Protein AF-A0A2V8LQD2-F1 (afdb_monomer_lite)

pLDDT: mean 71.22, std 17.85, range [33.72, 98.69]

Radius of gyration: 44.94 Å; chains: 1; bounding box: 75×70×142 Å

Structure (mmCIF, N/CA/C/O backbone):
data_AF-A0A2V8LQD2-F1
#
_entry.id   AF-A0A2V8LQD2-F1
#
loop_
_atom_site.group_PDB
_atom_site.id
_atom_site.type_symbol
_atom_site.label_atom_id
_atom_site.label_alt_id
_atom_site.label_comp_id
_atom_site.label_asym_id
_atom_site.label_entity_id
_atom_site.label_seq_id
_atom_site.pdbx_PDB_ins_code
_atom_site.Cartn_x
_atom_site.Cartn_y
_atom_site.Cartn_z
_atom_site.occupancy
_atom_site.B_iso_or_equiv
_atom_site.auth_seq_id
_atom_site.auth_comp_id
_atom_site.auth_asym_id
_atom_site.auth_atom_id
_atom_site.pdbx_PDB_model_num
ATOM 1 N N . MET A 1 1 ? -36.474 -9.194 -85.997 1.00 47.16 1 MET A N 1
ATOM 2 C CA . MET A 1 1 ? -36.157 -9.966 -84.781 1.00 47.16 1 MET A CA 1
ATOM 3 C C . MET A 1 1 ? -34.831 -9.462 -84.247 1.00 47.16 1 MET A C 1
ATOM 5 O O . MET A 1 1 ? -33.817 -9.812 -84.813 1.00 47.16 1 MET A O 1
ATOM 9 N N . MET A 1 2 ? -34.866 -8.571 -83.259 1.00 43.06 2 MET A N 1
ATOM 10 C CA . MET A 1 2 ? -33.841 -8.352 -82.231 1.00 43.06 2 MET A CA 1
ATOM 11 C C . MET A 1 2 ? -34.434 -7.324 -81.268 1.00 43.06 2 MET A C 1
ATOM 13 O O . MET A 1 2 ? -34.990 -6.309 -81.681 1.00 43.06 2 MET A O 1
ATOM 17 N N . LYS A 1 3 ? -34.438 -7.693 -79.996 1.00 61.06 3 LYS A N 1
ATOM 18 C CA . LYS A 1 3 ? -35.095 -7.035 -78.875 1.00 61.06 3 LYS A CA 1
ATOM 19 C C . LYS A 1 3 ? -34.017 -6.996 -77.807 1.00 61.06 3 LYS A C 1
ATOM 21 O O . LYS A 1 3 ? -33.570 -8.073 -77.458 1.00 61.06 3 LYS A O 1
ATOM 26 N N . GLU A 1 4 ? -33.612 -5.824 -77.3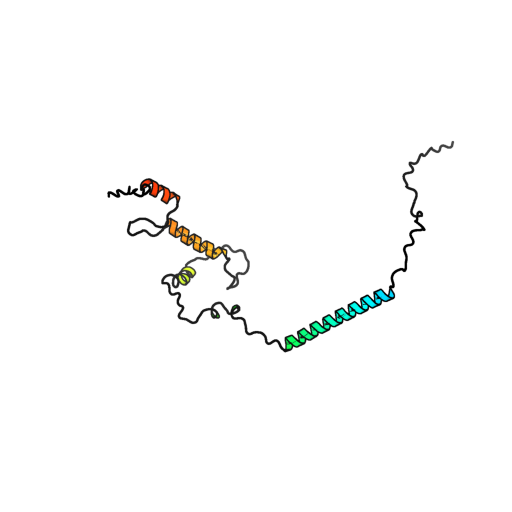36 1.00 55.56 4 GLU A N 1
ATOM 27 C CA . GLU A 1 4 ? -32.827 -5.653 -76.099 1.00 55.56 4 GLU A CA 1
ATOM 28 C C . GLU A 1 4 ? -32.821 -4.151 -75.777 1.00 55.56 4 GLU A C 1
ATOM 30 O O . GLU A 1 4 ? -32.314 -3.337 -76.537 1.00 55.56 4 GLU A O 1
ATOM 35 N N . SER A 1 5 ? -33.760 -3.693 -74.949 1.00 57.09 5 SER A N 1
ATOM 36 C CA . SER A 1 5 ? -33.751 -3.668 -73.476 1.00 57.09 5 SER A CA 1
ATOM 37 C C . SER A 1 5 ? -32.909 -2.522 -72.915 1.00 57.09 5 SER A C 1
ATOM 39 O O . SER A 1 5 ? -31.725 -2.650 -72.625 1.00 57.09 5 SER A O 1
ATOM 41 N N . ASN A 1 6 ? -33.614 -1.410 -72.728 1.00 64.38 6 ASN A N 1
ATOM 42 C CA . ASN A 1 6 ? -33.324 -0.348 -71.781 1.00 64.38 6 ASN A CA 1
ATOM 43 C C . ASN A 1 6 ? -32.966 -0.930 -70.397 1.00 64.38 6 ASN A C 1
ATOM 45 O O . ASN A 1 6 ? -33.794 -1.626 -69.807 1.00 64.38 6 ASN A O 1
ATOM 49 N N . GLN A 1 7 ? -31.775 -0.631 -69.877 1.00 58.59 7 GLN A N 1
ATOM 50 C CA . GLN A 1 7 ? -31.438 -0.839 -68.468 1.00 58.59 7 GLN A CA 1
ATOM 51 C C . GLN A 1 7 ? -30.840 0.443 -67.887 1.00 58.59 7 GLN A C 1
ATOM 53 O O . GLN A 1 7 ? -29.636 0.679 -67.909 1.00 58.59 7 GLN A O 1
ATOM 58 N N . ASN A 1 8 ? -31.739 1.267 -67.353 1.00 58.91 8 ASN A N 1
ATOM 59 C CA . ASN A 1 8 ? -31.439 2.319 -66.395 1.00 58.91 8 ASN A CA 1
ATOM 60 C C . ASN A 1 8 ? -30.980 1.66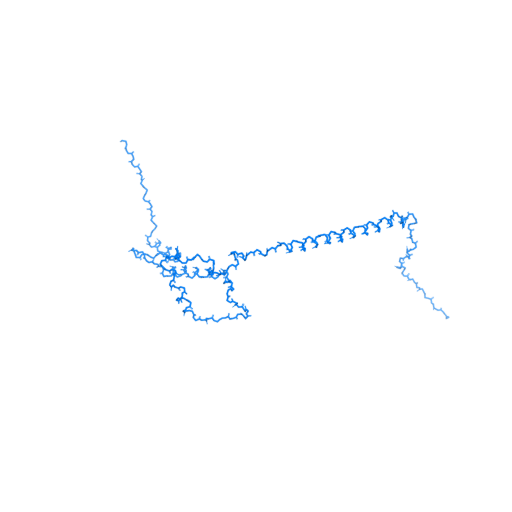5 -65.079 1.00 58.91 8 ASN A C 1
ATOM 62 O O . ASN A 1 8 ? -31.808 1.302 -64.243 1.00 58.91 8 ASN A O 1
ATOM 66 N N . GLY A 1 9 ? -29.672 1.472 -64.915 1.00 58.03 9 GLY A N 1
ATOM 67 C CA . GLY A 1 9 ? -29.068 1.043 -63.656 1.00 58.03 9 GLY A CA 1
ATOM 68 C C . GLY A 1 9 ? -28.833 2.239 -62.735 1.00 58.03 9 GLY A C 1
ATOM 69 O O . GLY A 1 9 ? -28.159 3.195 -63.111 1.00 58.03 9 GLY A O 1
ATOM 70 N N . HIS A 1 10 ? -29.400 2.196 -61.534 1.00 57.50 10 HIS A N 1
ATOM 71 C CA . HIS A 1 10 ? -29.144 3.156 -60.464 1.00 57.50 10 HIS A CA 1
ATOM 72 C C . HIS A 1 10 ? -27.658 3.107 -60.063 1.00 57.50 10 HIS A C 1
ATOM 74 O O . HIS A 1 10 ? -27.196 2.117 -59.497 1.00 57.50 10 HIS A O 1
ATOM 80 N N . VAL A 1 11 ? -26.905 4.163 -60.386 1.00 63.31 11 VAL A N 1
ATOM 81 C CA . VAL A 1 11 ? -25.477 4.310 -60.058 1.00 63.31 11 VAL A CA 1
ATOM 82 C C . VAL A 1 11 ? -25.350 4.642 -58.568 1.00 63.31 11 VAL A C 1
ATOM 84 O O . VAL A 1 11 ? -25.337 5.805 -58.177 1.00 63.31 11 VAL A O 1
ATOM 87 N N . THR A 1 12 ? -25.329 3.609 -57.723 1.00 61.81 12 THR A N 1
ATOM 88 C CA . THR A 1 12 ? -25.123 3.726 -56.262 1.00 61.81 12 THR A CA 1
ATOM 89 C C . THR A 1 12 ? -23.716 3.406 -55.797 1.00 61.81 12 THR A C 1
ATOM 91 O O . THR A 1 12 ? -23.441 3.466 -54.601 1.00 61.81 12 THR A O 1
ATOM 94 N N . GLU A 1 13 ? -22.818 3.063 -56.708 1.00 66.38 13 GLU A N 1
ATOM 95 C CA . GLU A 1 13 ? -21.421 2.898 -56.348 1.00 66.38 13 GLU A CA 1
ATOM 96 C C . GLU A 1 13 ? -20.788 4.283 -56.336 1.00 66.38 13 GLU A C 1
ATOM 98 O O . GLU A 1 13 ? -20.612 4.925 -57.373 1.00 66.38 13 GLU A O 1
ATOM 103 N N . THR A 1 14 ? -20.505 4.783 -55.131 1.00 69.12 14 THR A N 1
ATOM 104 C CA . THR A 1 14 ? -19.581 5.902 -54.972 1.00 69.12 14 THR A CA 1
ATOM 105 C C . THR A 1 14 ? -18.311 5.542 -55.740 1.00 69.12 14 THR A C 1
ATOM 107 O O . THR A 1 14 ? -17.772 4.461 -55.480 1.00 69.12 14 THR A O 1
ATOM 110 N N . PRO A 1 15 ? -17.848 6.391 -56.676 1.00 73.56 15 PRO A N 1
ATOM 111 C CA . PRO A 1 15 ? -16.621 6.142 -57.420 1.00 73.56 15 PRO A CA 1
ATOM 112 C C . PRO A 1 15 ? -15.507 5.760 -56.449 1.00 73.56 15 PRO A C 1
ATOM 114 O O . PRO A 1 15 ? -15.420 6.355 -55.375 1.00 73.56 15 PRO A O 1
ATOM 117 N N . ASP A 1 16 ? -14.697 4.760 -56.791 1.00 73.25 16 ASP A N 1
ATOM 118 C CA . ASP A 1 16 ? -13.597 4.299 -55.944 1.00 73.25 16 ASP A CA 1
ATOM 119 C C . ASP A 1 16 ? -12.600 5.439 -55.717 1.00 73.25 16 ASP A C 1
ATOM 121 O O . ASP A 1 16 ? -11.694 5.653 -56.506 1.00 73.25 16 ASP A O 1
ATOM 125 N N . ILE A 1 17 ? -12.776 6.191 -54.635 1.00 76.00 17 ILE 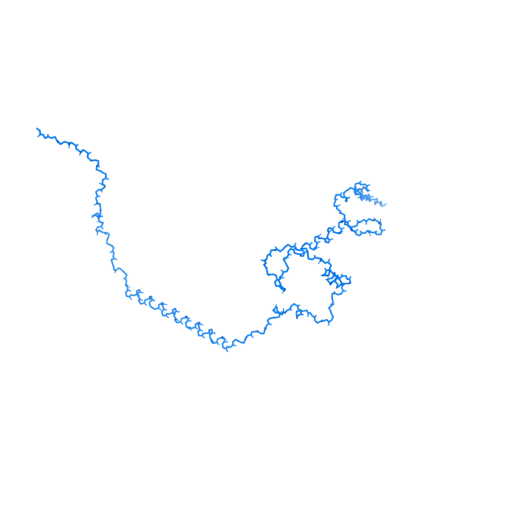A N 1
ATOM 126 C CA . ILE A 1 17 ? -11.951 7.346 -54.274 1.00 76.00 17 ILE A CA 1
ATOM 127 C C . ILE A 1 17 ? -10.635 6.944 -53.593 1.00 76.00 17 ILE A C 1
ATOM 129 O O . ILE A 1 17 ? -9.941 7.809 -53.059 1.00 76.00 17 ILE A O 1
ATOM 133 N N . SER A 1 18 ? -10.240 5.664 -53.623 1.00 72.88 18 SER A N 1
ATOM 134 C CA . SER A 1 18 ? -8.955 5.208 -53.069 1.00 72.88 18 SER A CA 1
ATOM 135 C C . SER A 1 18 ? -7.730 5.865 -53.727 1.00 72.88 18 SER A C 1
ATOM 137 O O . SER A 1 18 ? -6.649 5.905 -53.127 1.00 72.88 18 SER A O 1
ATOM 139 N N . TYR A 1 19 ? -7.901 6.425 -54.930 1.00 77.31 19 TYR A N 1
ATOM 140 C CA . TYR A 1 19 ? -6.883 7.196 -55.647 1.00 77.31 19 TYR A CA 1
ATOM 141 C C . TYR A 1 19 ? -6.752 8.653 -55.175 1.00 77.31 19 TYR A C 1
ATOM 143 O O . TYR A 1 19 ? -5.749 9.299 -55.480 1.00 77.31 19 TYR A O 1
ATOM 151 N N . ILE A 1 20 ? -7.730 9.195 -54.439 1.00 77.25 20 ILE A N 1
ATOM 152 C CA . ILE A 1 20 ? -7.666 10.561 -53.908 1.00 77.25 20 ILE A CA 1
ATOM 153 C C . ILE A 1 20 ? -6.775 10.537 -52.666 1.00 77.25 20 ILE A C 1
ATOM 155 O O . ILE A 1 20 ? -7.221 10.267 -51.553 1.00 77.25 20 ILE A O 1
ATOM 159 N N . ARG A 1 21 ? -5.483 10.808 -52.858 1.00 73.00 21 ARG A N 1
ATOM 160 C CA . ARG A 1 21 ? -4.532 11.022 -51.764 1.00 73.00 21 ARG A CA 1
ATOM 161 C C . ARG A 1 21 ? -4.083 12.470 -51.760 1.00 73.00 21 ARG A C 1
ATOM 163 O O . ARG A 1 21 ? -3.746 13.018 -52.805 1.00 73.00 21 ARG A O 1
ATOM 170 N N . ASN A 1 22 ? -4.082 13.082 -50.580 1.00 74.56 22 ASN A N 1
ATOM 171 C CA . ASN A 1 22 ? -3.515 14.410 -50.415 1.00 74.56 22 ASN A CA 1
ATOM 172 C C . ASN A 1 22 ? -1.992 14.303 -50.544 1.00 74.56 22 ASN A C 1
ATOM 174 O O . ASN A 1 22 ? -1.317 13.904 -49.598 1.00 74.56 22 ASN A O 1
ATOM 178 N N . VAL A 1 23 ? -1.472 14.601 -51.734 1.00 68.75 23 VAL A N 1
ATOM 179 C CA . VAL A 1 23 ? -0.037 14.535 -52.058 1.00 68.75 23 VAL A CA 1
ATOM 180 C C . VAL A 1 23 ? 0.810 15.459 -51.176 1.00 68.75 23 VAL A C 1
ATOM 182 O O . VAL A 1 23 ? 1.973 15.151 -50.940 1.00 68.75 23 VAL A O 1
ATOM 185 N N . ASP A 1 24 ? 0.202 16.515 -50.622 1.00 62.91 24 ASP A N 1
ATOM 186 C CA . ASP A 1 24 ? 0.828 17.444 -49.673 1.00 62.91 24 ASP A CA 1
ATOM 187 C C . ASP A 1 24 ? 0.784 16.957 -48.211 1.00 62.91 24 ASP A C 1
ATOM 189 O O . ASP A 1 24 ? 1.441 17.532 -47.345 1.00 62.91 24 ASP A O 1
ATOM 193 N N . THR A 1 25 ? 0.050 15.878 -47.894 1.00 67.94 25 THR A N 1
ATOM 194 C CA . THR A 1 25 ? 0.190 15.180 -46.603 1.00 67.94 25 THR A CA 1
ATOM 195 C C . THR A 1 25 ? 1.365 14.213 -46.693 1.00 67.94 25 THR A C 1
ATOM 197 O O . THR A 1 25 ? 1.203 12.990 -46.767 1.00 67.94 25 THR A O 1
ATOM 200 N N . ALA A 1 26 ? 2.572 14.773 -46.679 1.00 59.28 26 ALA A N 1
ATOM 201 C CA . ALA A 1 26 ? 3.777 14.011 -46.410 1.00 59.28 26 ALA A CA 1
ATOM 202 C C . ALA A 1 26 ? 3.674 13.452 -44.982 1.00 59.28 26 ALA A C 1
ATOM 204 O O . ALA A 1 26 ? 3.794 14.177 -43.998 1.00 59.28 26 ALA A O 1
ATOM 205 N N . HIS A 1 27 ? 3.405 12.153 -44.855 1.00 62.75 27 HIS A N 1
ATOM 206 C CA . HIS A 1 27 ? 3.736 11.461 -43.618 1.00 62.75 27 HIS A CA 1
ATOM 207 C C . HIS A 1 27 ? 5.259 11.349 -43.633 1.00 62.75 27 HIS A C 1
ATOM 209 O O . HIS A 1 27 ? 5.804 10.587 -44.431 1.00 62.75 27 HIS A O 1
ATOM 215 N N . GLU A 1 28 ? 5.936 12.163 -42.827 1.00 66.31 28 GLU A N 1
ATOM 216 C CA . GLU A 1 28 ? 7.383 12.102 -42.620 1.00 66.31 28 GLU A CA 1
ATOM 217 C C . GLU A 1 28 ? 7.734 10.675 -42.160 1.00 66.31 28 GLU A C 1
ATOM 219 O O . GLU A 1 28 ? 7.623 10.333 -40.984 1.00 66.31 28 GLU A O 1
ATOM 224 N N . LEU A 1 29 ? 8.126 9.796 -43.089 1.00 62.00 29 LEU A N 1
ATOM 225 C CA . LEU A 1 29 ? 8.460 8.394 -42.799 1.00 62.00 29 LEU A CA 1
ATOM 226 C C . LEU A 1 29 ? 9.720 8.257 -41.918 1.00 62.00 29 LEU A C 1
ATOM 228 O O . LEU A 1 29 ? 10.149 7.138 -41.639 1.00 62.00 29 LEU A O 1
ATOM 232 N N . SER A 1 30 ? 10.340 9.368 -41.498 1.00 64.44 30 SER A N 1
ATOM 233 C CA . SER A 1 30 ? 11.650 9.364 -40.852 1.00 64.44 30 SER A CA 1
ATOM 234 C C . SER A 1 30 ? 11.982 10.620 -40.020 1.00 64.44 30 SER A C 1
ATOM 236 O O . SER A 1 30 ? 13.147 11.007 -39.981 1.00 64.44 30 SER A O 1
ATOM 238 N N . ASP A 1 31 ? 11.034 11.250 -39.317 1.00 69.50 31 ASP A N 1
ATOM 239 C CA . ASP A 1 31 ? 11.390 12.350 -38.384 1.00 69.50 31 ASP A CA 1
ATOM 240 C C . ASP A 1 31 ? 11.863 11.845 -36.997 1.00 69.50 31 ASP A C 1
ATOM 242 O O . ASP A 1 31 ? 12.311 12.595 -36.134 1.00 69.50 31 ASP A O 1
ATOM 246 N N . VAL A 1 32 ? 11.812 10.529 -36.753 1.00 77.44 32 VAL A N 1
ATOM 247 C CA . VAL A 1 32 ? 12.230 9.939 -35.472 1.00 77.44 32 VAL A CA 1
ATOM 248 C C . VAL A 1 32 ? 13.542 9.182 -35.624 1.00 77.44 32 VAL A C 1
ATOM 250 O O . VAL A 1 32 ? 13.668 8.251 -36.420 1.00 77.44 32 VAL A O 1
ATOM 253 N N . GLN A 1 33 ? 14.524 9.526 -34.789 1.00 85.38 33 GLN A N 1
ATOM 254 C CA . GLN A 1 33 ? 15.804 8.826 -34.719 1.00 85.38 33 GLN A CA 1
ATOM 255 C C . GLN A 1 33 ? 15.635 7.428 -34.094 1.00 85.38 33 GLN A C 1
ATOM 257 O O . GLN A 1 33 ? 15.868 7.223 -32.900 1.00 85.38 33 GLN A O 1
ATOM 262 N N . VAL A 1 34 ? 15.281 6.435 -34.916 1.00 89.00 34 VAL A N 1
ATOM 263 C CA . VAL A 1 34 ? 15.054 5.041 -34.484 1.00 89.00 34 VAL A CA 1
ATOM 264 C C . VAL A 1 34 ? 16.263 4.478 -33.733 1.00 89.00 34 VAL A C 1
ATOM 266 O O . VAL A 1 34 ? 16.113 3.836 -32.697 1.00 89.00 34 VAL A O 1
ATOM 269 N N . GLY A 1 35 ? 17.482 4.781 -34.190 1.00 88.81 35 GLY A N 1
ATOM 270 C CA . GLY A 1 35 ? 18.707 4.337 -33.519 1.00 88.81 35 GLY A CA 1
ATOM 271 C C . GLY A 1 35 ? 18.881 4.908 -32.106 1.00 88.81 35 GLY A C 1
ATOM 272 O O . GLY A 1 35 ? 19.420 4.226 -31.237 1.00 88.81 35 GLY A O 1
ATOM 273 N N . GLY A 1 36 ? 18.414 6.136 -31.861 1.00 93.25 36 GLY A N 1
ATOM 274 C CA . GLY A 1 36 ? 18.409 6.752 -30.532 1.00 93.25 36 GLY A CA 1
ATOM 275 C C . GLY A 1 36 ? 17.357 6.112 -29.631 1.00 93.25 36 GLY A C 1
ATOM 276 O O . GLY A 1 36 ? 17.659 5.728 -28.502 1.00 93.25 36 GLY A O 1
ATOM 277 N N . LEU A 1 37 ? 16.157 5.895 -30.174 1.00 94.69 37 LEU A N 1
ATOM 278 C CA . LEU A 1 37 ? 15.058 5.241 -29.468 1.00 94.69 37 LEU A CA 1
ATOM 279 C C . LEU A 1 37 ? 15.412 3.809 -29.042 1.00 94.69 37 LEU A C 1
ATOM 281 O O . LEU A 1 37 ? 15.210 3.443 -27.888 1.00 94.69 37 LEU A O 1
ATOM 285 N N . VAL A 1 38 ? 16.003 3.009 -29.934 1.00 96.56 38 VAL A N 1
ATOM 286 C CA . VAL A 1 38 ? 16.411 1.629 -29.619 1.00 96.56 38 VAL A CA 1
ATOM 287 C C . VAL A 1 38 ? 17.474 1.608 -28.519 1.00 96.56 38 VAL A C 1
ATOM 289 O O . VAL A 1 38 ? 17.350 0.841 -27.566 1.00 96.56 38 VAL A O 1
ATOM 292 N N . LYS A 1 39 ? 18.490 2.479 -28.590 1.00 96.62 39 LYS A N 1
ATOM 293 C CA . LYS A 1 39 ? 19.513 2.595 -27.534 1.00 96.62 39 LYS A CA 1
ATOM 294 C C . LYS A 1 39 ? 18.909 3.011 -26.195 1.00 96.62 39 LYS A C 1
ATOM 296 O O . LYS A 1 39 ? 19.316 2.481 -25.165 1.00 96.62 39 LYS A O 1
ATOM 301 N N . PHE A 1 40 ? 17.933 3.918 -26.208 1.00 97.19 40 PHE A N 1
ATOM 302 C CA . PHE A 1 40 ? 17.218 4.340 -25.008 1.00 97.19 40 PHE A CA 1
ATOM 303 C C . PHE A 1 40 ? 16.434 3.182 -24.378 1.00 97.19 40 PHE A C 1
ATOM 305 O O . PHE A 1 40 ? 16.579 2.932 -23.184 1.00 97.19 40 PHE A O 1
ATOM 312 N N . VAL A 1 41 ? 15.677 2.423 -25.177 1.00 98.00 41 VAL A N 1
ATOM 313 C CA . VAL A 1 41 ? 14.919 1.253 -24.700 1.00 98.00 41 VAL A CA 1
ATOM 314 C C . VAL A 1 41 ? 15.853 0.183 -24.133 1.00 98.00 41 VAL A C 1
ATOM 316 O O . VAL A 1 41 ? 15.604 -0.333 -23.045 1.00 98.00 41 VAL A O 1
ATOM 319 N N . VAL A 1 42 ? 16.957 -0.116 -24.822 1.00 98.38 42 VAL A N 1
ATOM 320 C CA . VAL A 1 42 ? 17.966 -1.067 -24.331 1.00 98.38 42 VAL A CA 1
ATOM 321 C C . VAL A 1 42 ? 18.591 -0.572 -23.026 1.00 98.38 42 VAL A C 1
ATOM 323 O O . VAL A 1 42 ? 18.699 -1.342 -22.075 1.00 98.38 42 VAL A O 1
ATOM 326 N N . GLY A 1 43 ? 18.948 0.712 -22.938 1.00 98.25 43 GLY A N 1
ATOM 327 C CA . GLY A 1 43 ? 19.477 1.312 -21.712 1.00 98.25 43 GLY A CA 1
ATOM 328 C C . GLY A 1 43 ? 18.498 1.213 -20.541 1.00 98.25 43 GLY A C 1
ATOM 329 O O . GLY A 1 43 ? 18.883 0.800 -19.447 1.00 98.25 43 GLY A O 1
ATOM 330 N N . LEU A 1 44 ? 17.221 1.519 -20.780 1.00 98.31 44 LEU A N 1
ATOM 331 C CA . LEU A 1 44 ? 16.170 1.435 -19.767 1.00 98.31 44 LEU A CA 1
ATOM 332 C C . LEU A 1 44 ? 15.946 -0.011 -19.300 1.00 98.31 44 LEU A C 1
ATOM 334 O O . LEU A 1 44 ? 15.775 -0.264 -18.106 1.00 98.31 44 LEU A O 1
ATOM 338 N N . PHE A 1 45 ? 16.002 -0.968 -20.227 1.00 98.50 45 PHE A N 1
ATOM 339 C CA . PHE A 1 45 ? 15.892 -2.390 -19.919 1.00 98.50 45 PHE A CA 1
ATOM 340 C C . PHE A 1 45 ? 17.062 -2.870 -19.053 1.00 98.50 45 PHE A C 1
ATOM 342 O O . PHE A 1 45 ? 16.843 -3.484 -18.010 1.00 98.50 45 PHE A O 1
ATOM 349 N N . VAL A 1 46 ? 18.299 -2.529 -19.425 1.00 98.62 46 VAL A N 1
ATOM 350 C CA . VAL A 1 46 ? 19.501 -2.877 -18.649 1.00 98.62 46 VAL A CA 1
ATOM 351 C C . VAL A 1 46 ? 19.447 -2.272 -17.246 1.00 98.62 46 VAL A C 1
ATOM 353 O O . VAL A 1 46 ? 19.730 -2.972 -16.276 1.00 98.62 46 VAL A O 1
ATOM 356 N N . LEU A 1 47 ? 19.032 -1.008 -17.114 1.00 98.44 47 LEU A N 1
ATOM 357 C CA . LEU A 1 47 ? 18.858 -0.363 -15.810 1.00 98.44 47 LEU A CA 1
ATOM 358 C C . LEU A 1 47 ? 17.818 -1.097 -14.951 1.00 98.44 47 LEU A C 1
ATOM 360 O O . LEU A 1 47 ? 18.057 -1.346 -13.772 1.00 98.44 47 LEU A O 1
ATOM 364 N N . THR A 1 48 ? 16.686 -1.479 -15.545 1.00 98.44 48 THR A N 1
ATOM 365 C CA . THR A 1 48 ? 15.623 -2.225 -14.853 1.00 98.44 48 THR A CA 1
ATOM 366 C C . THR A 1 48 ? 16.138 -3.569 -14.339 1.00 98.44 48 THR A C 1
ATOM 368 O O . THR A 1 48 ? 15.950 -3.904 -13.170 1.00 98.44 48 THR A O 1
ATOM 371 N N . VAL A 1 49 ? 16.849 -4.316 -15.189 1.00 98.69 49 VAL A N 1
ATOM 372 C CA . VAL A 1 49 ? 17.479 -5.593 -14.825 1.00 98.69 49 VAL A CA 1
ATOM 373 C C . VAL A 1 49 ? 18.524 -5.398 -13.718 1.00 98.69 49 VAL A C 1
ATOM 375 O O . VAL A 1 49 ? 18.571 -6.182 -12.772 1.00 98.69 49 VAL A O 1
ATOM 378 N N . ALA A 1 50 ? 19.322 -4.330 -13.776 1.00 98.56 50 ALA A N 1
ATOM 379 C CA . ALA A 1 50 ? 20.301 -4.011 -12.740 1.00 98.56 50 ALA A CA 1
ATOM 380 C C . ALA A 1 50 ? 19.640 -3.733 -11.378 1.00 98.56 50 ALA A C 1
ATOM 382 O O . ALA A 1 50 ? 20.070 -4.286 -10.366 1.00 98.56 50 ALA A O 1
ATOM 383 N N . VAL A 1 51 ? 18.567 -2.932 -11.342 1.00 98.50 51 VAL A N 1
ATOM 384 C CA . VAL A 1 51 ? 17.803 -2.660 -10.109 1.00 98.50 51 VAL A CA 1
ATOM 385 C C . VAL A 1 51 ? 17.148 -3.935 -9.570 1.00 98.50 51 VAL A C 1
ATOM 387 O O . VAL A 1 51 ? 17.162 -4.172 -8.360 1.00 98.50 51 VAL A O 1
ATOM 390 N N . PHE A 1 52 ? 16.628 -4.795 -10.450 1.00 98.12 52 PHE A N 1
ATOM 391 C CA . PHE A 1 52 ? 16.095 -6.100 -10.062 1.00 98.12 52 PHE A CA 1
ATOM 392 C C . PHE A 1 52 ? 17.159 -6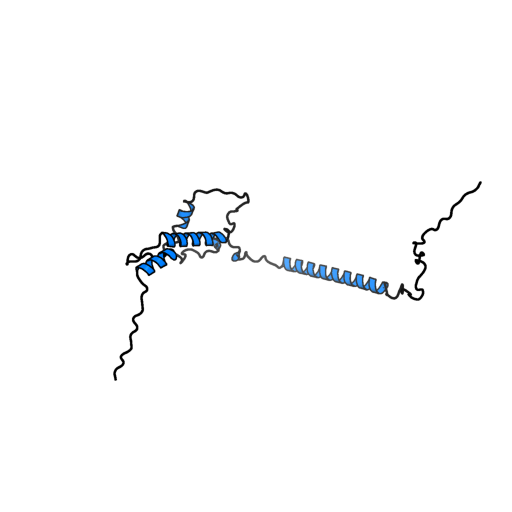.962 -9.366 1.00 98.12 52 PHE A C 1
ATOM 394 O O . PHE A 1 52 ? 16.930 -7.445 -8.259 1.00 98.12 52 PHE A O 1
ATOM 401 N N . PHE A 1 53 ? 18.352 -7.101 -9.948 1.00 98.31 53 PHE A N 1
ATOM 402 C CA . PHE A 1 53 ? 19.427 -7.873 -9.318 1.00 98.31 53 PHE A CA 1
ATOM 403 C C . PHE A 1 53 ? 19.950 -7.232 -8.029 1.00 98.31 53 PHE A C 1
ATOM 405 O O . PHE A 1 53 ? 20.279 -7.954 -7.088 1.00 98.31 53 PHE A O 1
ATOM 412 N N . LEU A 1 54 ? 19.992 -5.899 -7.950 1.00 98.06 54 LEU A N 1
ATOM 413 C CA . LEU A 1 54 ? 20.392 -5.182 -6.738 1.00 98.06 54 LEU A CA 1
ATOM 414 C C . LEU A 1 54 ? 19.408 -5.441 -5.592 1.00 98.06 54 LEU A C 1
ATOM 416 O O . LEU A 1 54 ? 19.828 -5.787 -4.489 1.00 98.06 54 LEU A O 1
ATOM 420 N N . THR A 1 55 ? 18.105 -5.323 -5.850 1.00 97.19 55 THR A N 1
ATOM 421 C CA . THR A 1 55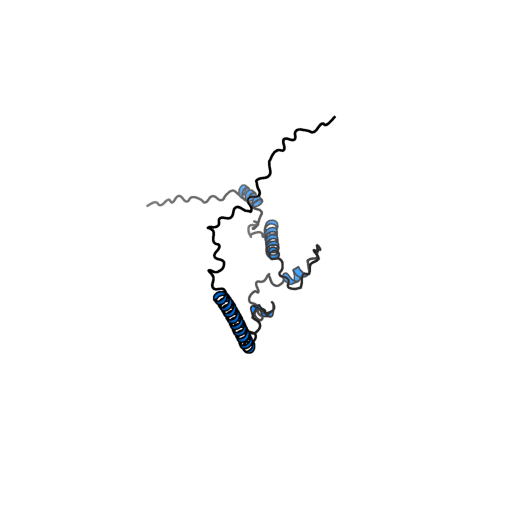 ? 17.066 -5.595 -4.843 1.00 97.19 55 THR A CA 1
ATOM 422 C C . THR A 1 55 ? 17.033 -7.071 -4.452 1.00 97.19 55 THR A C 1
ATOM 424 O O . THR A 1 55 ? 17.023 -7.374 -3.261 1.00 97.19 55 THR A O 1
ATOM 427 N N . TRP A 1 56 ? 17.119 -7.993 -5.417 1.00 97.00 56 TRP A N 1
ATOM 428 C CA . TRP A 1 56 ? 17.226 -9.432 -5.158 1.00 97.00 56 TRP A CA 1
ATOM 429 C C . TRP A 1 56 ? 18.450 -9.782 -4.298 1.00 97.00 56 TRP A C 1
ATOM 431 O O . TRP A 1 56 ? 18.335 -10.506 -3.308 1.00 97.00 56 TRP A O 1
ATOM 441 N N . GLY A 1 57 ? 19.618 -9.219 -4.625 1.00 96.56 57 GLY A N 1
ATOM 442 C CA . GLY A 1 57 ? 20.846 -9.406 -3.855 1.00 96.56 57 GLY A CA 1
ATOM 443 C C . GLY A 1 57 ? 20.746 -8.837 -2.439 1.00 96.56 57 GLY A C 1
ATOM 444 O O . GLY A 1 57 ? 21.162 -9.489 -1.481 1.00 96.56 57 GLY A O 1
ATOM 445 N N . MET A 1 58 ? 20.140 -7.657 -2.286 1.00 95.69 58 MET A N 1
ATOM 446 C CA . MET A 1 58 ? 19.898 -7.047 -0.979 1.00 95.69 58 MET A CA 1
ATOM 447 C C . MET A 1 58 ? 18.967 -7.910 -0.117 1.00 95.69 58 MET A C 1
ATOM 449 O O . MET A 1 58 ? 19.280 -8.146 1.048 1.00 95.69 58 MET A O 1
ATOM 453 N N . PHE A 1 59 ? 17.879 -8.444 -0.685 1.00 94.69 59 PHE A N 1
ATOM 454 C CA . PHE A 1 59 ? 16.991 -9.368 0.026 1.00 94.69 59 PHE A CA 1
ATOM 455 C C . PHE A 1 59 ? 17.720 -10.629 0.476 1.00 94.69 59 PHE A C 1
ATOM 457 O O . PHE A 1 59 ? 17.632 -10.979 1.648 1.00 94.69 59 PHE A O 1
ATOM 464 N N . ARG A 1 60 ? 18.510 -11.258 -0.401 1.00 93.44 60 ARG A N 1
ATOM 465 C CA . ARG A 1 60 ? 19.310 -12.440 -0.045 1.00 93.44 60 ARG A CA 1
ATOM 466 C C . ARG A 1 60 ? 20.305 -12.148 1.083 1.00 93.44 60 ARG A C 1
ATOM 468 O O . ARG A 1 60 ? 20.527 -12.991 1.949 1.00 93.44 60 ARG A O 1
ATOM 475 N N . MET A 1 61 ? 20.900 -10.954 1.085 1.00 92.25 61 MET A N 1
ATOM 476 C CA . MET A 1 61 ? 21.812 -10.523 2.145 1.00 92.25 61 MET A CA 1
ATOM 477 C C . MET A 1 61 ? 21.089 -10.279 3.475 1.00 92.25 61 MET A C 1
ATOM 479 O O . MET A 1 61 ? 21.629 -10.598 4.534 1.00 92.25 61 MET A O 1
ATOM 483 N N . PHE A 1 62 ? 19.892 -9.692 3.434 1.00 91.75 62 PHE A N 1
ATOM 484 C CA . PHE A 1 62 ? 19.079 -9.453 4.624 1.00 91.75 62 PHE A CA 1
ATOM 485 C C . PHE A 1 62 ? 18.486 -10.738 5.180 1.00 91.75 62 PHE A C 1
ATOM 487 O O . PHE A 1 62 ? 18.577 -10.933 6.379 1.00 91.75 62 PHE A O 1
ATOM 494 N N . GLU A 1 63 ? 17.998 -11.651 4.347 1.00 87.75 63 GLU A N 1
ATOM 495 C CA . GLU A 1 63 ? 17.515 -12.969 4.772 1.00 87.75 63 GLU A CA 1
ATOM 496 C C . GLU A 1 63 ? 18.604 -13.755 5.514 1.00 87.75 63 GLU A C 1
ATOM 498 O O . GLU A 1 63 ? 18.352 -14.307 6.578 1.00 87.75 63 GLU A O 1
ATOM 503 N N . ALA A 1 64 ? 19.854 -13.695 5.039 1.00 82.62 64 ALA A N 1
ATOM 504 C CA . ALA A 1 64 ? 20.994 -14.297 5.733 1.00 82.62 64 ALA A CA 1
ATOM 505 C C . ALA A 1 64 ? 21.304 -13.665 7.110 1.00 82.62 64 ALA A C 1
ATOM 507 O O . ALA A 1 64 ? 22.058 -14.238 7.894 1.00 82.62 64 ALA A O 1
ATOM 508 N N . ARG A 1 65 ? 20.774 -12.471 7.399 1.00 82.75 65 ARG A N 1
ATOM 509 C CA . ARG A 1 65 ? 20.968 -11.735 8.662 1.00 82.75 65 ARG A CA 1
ATOM 510 C C . ARG A 1 65 ? 19.701 -11.671 9.521 1.00 82.75 65 ARG A C 1
ATOM 512 O O . ARG A 1 65 ? 19.799 -11.400 10.716 1.00 82.75 65 ARG A O 1
ATOM 519 N N . SER A 1 66 ? 18.533 -11.887 8.930 1.00 79.88 66 SER A N 1
ATOM 520 C CA . SER A 1 66 ? 17.235 -11.857 9.589 1.00 79.88 66 SER A CA 1
ATOM 521 C C . SER A 1 66 ? 17.059 -13.125 10.412 1.00 79.88 66 SER A C 1
ATOM 523 O O . SER A 1 66 ? 16.684 -14.172 9.900 1.00 79.88 66 SER A O 1
ATOM 525 N N . GLN A 1 67 ? 17.321 -13.019 11.711 1.00 68.38 67 GLN A N 1
ATOM 526 C CA . GLN A 1 67 ? 16.839 -13.995 12.684 1.00 68.38 67 GLN A CA 1
ATOM 527 C C . GLN A 1 67 ? 15.308 -13.951 12.674 1.00 68.38 67 GLN A C 1
ATOM 529 O O . GLN A 1 67 ? 14.730 -12.861 12.749 1.00 68.38 67 GLN A O 1
ATOM 534 N N . GLU A 1 68 ? 14.649 -15.106 12.576 1.00 72.00 68 GLU A N 1
ATOM 535 C CA . GLU A 1 68 ? 13.197 -15.159 12.716 1.00 72.00 68 GLU A CA 1
ATOM 536 C C . GLU A 1 68 ? 12.819 -14.567 14.080 1.00 72.00 68 GLU A C 1
ATOM 538 O O . GLU A 1 68 ? 13.348 -15.008 15.109 1.00 72.00 68 GLU A O 1
ATOM 543 N N . PRO A 1 69 ? 11.959 -13.532 14.124 1.00 71.56 69 PRO A N 1
ATOM 544 C CA . PRO A 1 69 ? 11.543 -12.973 15.393 1.00 71.56 69 PRO A CA 1
ATOM 545 C C . PRO A 1 69 ? 10.885 -14.085 16.217 1.00 71.56 69 PRO A C 1
ATOM 547 O O . PRO A 1 69 ? 10.096 -14.863 15.668 1.00 71.56 69 PRO A O 1
ATOM 550 N N . PRO A 1 70 ? 11.186 -14.178 17.525 1.00 70.06 70 PRO A N 1
ATOM 551 C CA . PRO A 1 70 ? 10.536 -15.158 18.377 1.00 70.06 70 PRO A CA 1
ATOM 552 C C . PRO A 1 70 ? 9.021 -14.997 18.250 1.00 70.06 70 PRO A C 1
ATOM 554 O O . PRO A 1 70 ? 8.509 -13.876 18.146 1.00 70.06 70 PRO A O 1
ATOM 557 N N . ARG A 1 71 ? 8.321 -16.137 18.211 1.00 71.44 71 ARG A N 1
ATOM 558 C CA . ARG A 1 71 ? 6.872 -16.222 18.005 1.00 71.44 71 ARG A CA 1
ATOM 559 C C . ARG A 1 71 ? 6.165 -15.141 18.821 1.00 71.44 71 ARG A C 1
ATOM 561 O O . ARG A 1 71 ? 6.327 -15.076 20.038 1.00 71.44 71 ARG A O 1
ATOM 568 N N . SER A 1 72 ? 5.418 -14.274 18.134 1.00 75.81 72 SER A N 1
ATOM 569 C CA . SER A 1 72 ? 4.824 -13.103 18.777 1.00 75.81 72 SER A CA 1
ATOM 570 C C . SER A 1 72 ? 3.922 -13.536 19.941 1.00 75.81 72 SER A C 1
ATOM 572 O O . SER A 1 72 ? 3.222 -14.547 19.827 1.00 75.81 72 SER A O 1
ATOM 574 N N . PRO A 1 73 ? 3.862 -12.766 21.042 1.00 68.62 73 PRO A N 1
ATOM 575 C CA . PRO A 1 73 ? 2.980 -13.079 22.167 1.00 68.62 73 PRO A CA 1
ATOM 576 C C . PRO A 1 73 ? 1.495 -13.094 21.756 1.00 68.62 73 PRO A C 1
ATOM 578 O O . PRO A 1 73 ? 0.647 -13.666 22.435 1.00 68.62 73 PRO A O 1
ATOM 581 N N . MET A 1 74 ? 1.164 -12.511 20.598 1.00 66.12 74 MET A N 1
ATOM 582 C CA . MET A 1 74 ? -0.170 -12.590 20.013 1.00 66.12 74 MET A CA 1
ATOM 583 C C . MET A 1 74 ? -0.447 -13.914 19.276 1.00 66.12 74 MET A C 1
ATOM 585 O O . MET A 1 74 ? -1.610 -14.265 19.102 1.00 66.12 74 MET A O 1
ATOM 589 N N . ALA A 1 75 ? 0.573 -14.668 18.874 1.00 68.69 75 ALA A N 1
ATOM 590 C CA . ALA A 1 75 ? 0.439 -16.002 18.285 1.00 68.69 75 ALA A CA 1
ATOM 591 C C . ALA A 1 75 ? 0.524 -17.139 19.327 1.00 68.69 75 ALA A C 1
ATOM 593 O O . ALA A 1 75 ? 0.570 -18.316 18.942 1.00 68.69 75 ALA A O 1
ATOM 594 N N . LEU A 1 76 ? 0.579 -16.792 20.620 1.00 66.44 76 LEU A N 1
ATOM 595 C CA . LEU A 1 76 ? 0.445 -17.728 21.736 1.00 66.44 76 LEU A CA 1
ATOM 596 C C . LEU A 1 76 ? -0.962 -18.325 21.758 1.00 66.44 76 LEU A C 1
ATOM 598 O O . LEU A 1 76 ? -1.945 -17.648 21.436 1.00 66.44 76 LEU A O 1
ATOM 602 N N . SER A 1 77 ? -1.043 -19.601 22.124 1.00 63.62 77 SER A N 1
ATOM 603 C CA . SER A 1 77 ? -2.319 -20.290 22.305 1.00 63.62 77 SER A CA 1
ATOM 604 C C . SER A 1 77 ? -3.146 -19.610 23.408 1.00 63.62 77 SER A C 1
ATOM 606 O O . SER A 1 77 ? -2.611 -18.904 24.265 1.00 63.62 77 SER A O 1
ATOM 608 N N . GLY A 1 78 ? -4.473 -19.782 23.383 1.00 60.88 78 GLY A N 1
ATOM 609 C CA . GLY A 1 78 ? -5.383 -19.107 24.318 1.00 60.88 78 GLY A CA 1
ATOM 610 C C . GLY A 1 78 ? -5.060 -19.347 25.798 1.00 60.88 78 GLY A C 1
ATOM 611 O O . GLY A 1 78 ? -5.403 -18.503 26.617 1.00 60.88 78 GLY A O 1
ATOM 612 N N . GLU A 1 79 ? -4.364 -20.438 26.128 1.00 61.78 79 GLU A N 1
ATOM 613 C CA . GLU A 1 79 ? -3.938 -20.764 27.493 1.00 61.78 79 GLU A CA 1
ATOM 614 C C . GLU A 1 79 ? -2.626 -20.084 27.907 1.00 61.78 79 GLU A C 1
ATOM 616 O O . GLU A 1 79 ? -2.520 -19.608 29.032 1.00 61.78 79 GLU A O 1
ATOM 621 N N . GLU A 1 80 ? -1.660 -19.942 26.997 1.00 63.19 80 GLU A N 1
ATOM 622 C CA . GLU A 1 80 ? -0.374 -19.262 27.252 1.00 63.19 80 GLU A CA 1
ATOM 623 C C . GLU A 1 80 ? -0.519 -17.742 27.402 1.00 63.19 80 GLU A C 1
ATOM 625 O O . GLU A 1 80 ? 0.343 -17.080 27.977 1.00 63.19 80 GLU A O 1
ATOM 630 N N . ARG A 1 81 ? -1.609 -17.173 26.873 1.00 64.31 81 ARG A N 1
ATOM 631 C CA . ARG A 1 81 ? -1.956 -15.757 27.064 1.00 64.31 81 ARG A CA 1
ATOM 632 C C . ARG A 1 81 ? -2.533 -15.457 28.441 1.00 64.31 81 ARG A C 1
ATOM 634 O O . ARG A 1 81 ? -2.660 -14.283 28.794 1.00 64.31 81 ARG A O 1
ATOM 641 N N . LEU A 1 82 ? -2.971 -16.474 29.175 1.00 70.25 82 LEU A N 1
ATOM 642 C CA . LEU A 1 82 ? -3.619 -16.245 30.452 1.00 70.25 82 LEU A CA 1
ATOM 643 C C . LEU A 1 82 ? -2.538 -15.979 31.502 1.00 70.25 82 LEU A C 1
ATOM 645 O O . LEU A 1 82 ? -1.541 -16.700 31.551 1.00 70.25 82 LEU A O 1
ATOM 649 N N . PRO A 1 83 ? -2.710 -14.947 32.345 1.00 72.12 83 PRO A N 1
ATOM 650 C CA . PRO A 1 83 ? -1.823 -14.759 33.477 1.00 72.12 83 PRO A CA 1
ATOM 651 C C . PRO A 1 83 ? -1.830 -16.031 34.344 1.00 72.12 83 PRO A C 1
ATOM 653 O O . PRO A 1 83 ? -2.884 -16.679 34.457 1.00 72.12 83 PRO A O 1
ATOM 656 N N . PRO A 1 84 ? -0.674 -16.401 34.931 1.00 68.06 84 PRO A N 1
ATOM 657 C CA . PRO A 1 84 ? -0.572 -17.574 35.787 1.00 68.06 84 PRO A CA 1
ATOM 658 C C . PRO A 1 84 ? -1.608 -17.480 36.910 1.00 68.06 84 PRO A C 1
ATOM 660 O O . PRO A 1 84 ? -1.907 -16.392 37.408 1.00 68.06 84 PRO A O 1
ATOM 663 N N . GLU A 1 85 ? -2.197 -18.613 37.282 1.00 64.44 85 GLU A N 1
ATOM 664 C CA . GLU A 1 85 ? -3.133 -18.663 38.407 1.00 64.44 85 GLU A CA 1
ATOM 665 C C . GLU A 1 85 ? -2.432 -18.154 39.682 1.00 64.44 85 GLU A C 1
ATOM 667 O O . GLU A 1 85 ? -1.252 -18.465 39.871 1.00 64.44 85 GLU A O 1
ATOM 672 N N . PRO A 1 86 ? -3.086 -17.355 40.555 1.00 70.75 86 PRO A N 1
ATOM 673 C CA . PRO A 1 86 ? -4.532 -17.177 40.747 1.00 70.75 86 PRO A CA 1
ATOM 674 C C . PRO A 1 86 ? -5.140 -15.968 40.006 1.00 70.75 86 PRO A C 1
ATOM 676 O O . PRO A 1 86 ? -4.740 -14.818 40.189 1.00 70.75 86 PRO A O 1
ATOM 679 N N . ARG A 1 87 ? -6.177 -16.210 39.192 1.00 66.19 87 ARG A N 1
ATOM 680 C CA . ARG A 1 87 ? -6.852 -15.156 38.415 1.00 66.19 87 ARG A CA 1
ATOM 681 C C . ARG A 1 87 ? -7.789 -14.337 39.302 1.00 66.19 87 ARG A C 1
ATOM 683 O O . ARG A 1 87 ? -8.755 -14.859 39.852 1.00 66.19 87 ARG A O 1
ATOM 690 N N . LEU A 1 88 ? -7.564 -13.027 39.366 1.00 60.50 88 LEU A N 1
ATOM 691 C CA . LEU A 1 88 ? -8.431 -12.057 40.050 1.00 60.50 88 LEU A CA 1
ATOM 692 C C . LEU A 1 88 ? -9.697 -11.718 39.231 1.00 60.50 88 LEU A C 1
ATOM 694 O O . LEU A 1 88 ? -10.011 -10.556 38.998 1.00 60.50 88 LEU A O 1
ATOM 698 N N . GLN A 1 89 ? -10.430 -12.737 38.784 1.00 56.84 89 GLN A N 1
ATOM 699 C CA . GLN A 1 89 ? -11.809 -12.620 38.286 1.00 56.84 89 GLN A CA 1
ATOM 700 C C . GLN A 1 89 ? -12.668 -13.735 38.902 1.00 56.84 89 GLN A C 1
ATOM 702 O O . GLN A 1 89 ? -13.392 -14.454 38.224 1.00 56.84 89 GLN A O 1
ATOM 707 N N . GLY A 1 90 ? -12.562 -13.894 40.222 1.00 51.59 90 GLY A N 1
ATOM 708 C CA . GLY A 1 90 ? -13.452 -14.721 41.034 1.00 51.59 90 GLY A CA 1
ATOM 709 C C . GLY A 1 90 ? -14.673 -13.933 41.501 1.00 51.59 90 GLY A C 1
ATOM 710 O O . GLY A 1 90 ? -14.887 -13.812 42.702 1.00 51.59 90 GLY A O 1
ATOM 711 N N . ALA A 1 91 ? -15.457 -13.362 40.581 1.00 45.41 91 ALA A N 1
ATOM 712 C CA . ALA A 1 91 ? -16.814 -12.960 40.939 1.00 45.41 91 ALA A CA 1
ATOM 713 C C . ALA A 1 91 ? -17.644 -14.254 41.076 1.00 45.41 91 ALA A C 1
ATOM 715 O O . ALA A 1 91 ? -17.759 -14.997 40.091 1.00 45.41 91 ALA A O 1
ATOM 716 N N . PRO A 1 92 ? -18.166 -14.576 42.274 1.00 47.59 92 PRO A N 1
ATOM 717 C CA . PRO A 1 92 ? -18.913 -15.806 42.515 1.00 47.59 92 PRO A CA 1
ATOM 718 C C . PRO A 1 92 ? -20.172 -15.809 41.636 1.00 47.59 92 PRO A C 1
ATOM 720 O O . PRO A 1 92 ? -21.104 -15.046 41.867 1.00 47.59 92 PRO A O 1
ATOM 723 N N . GLY A 1 93 ? -20.152 -16.619 40.573 1.00 49.19 93 GLY A N 1
ATOM 724 C CA . GLY A 1 93 ? -21.247 -16.742 39.602 1.00 49.19 93 GLY A CA 1
ATOM 725 C C . GLY A 1 93 ? -20.818 -17.123 38.178 1.00 49.19 93 GLY A C 1
ATOM 726 O O . GLY A 1 93 ? -21.580 -17.780 37.475 1.00 49.19 93 GLY A O 1
ATOM 727 N N . PHE A 1 94 ? -19.593 -16.783 37.754 1.00 50.72 94 PHE A N 1
ATOM 728 C CA . PHE A 1 94 ? -19.140 -17.028 36.370 1.00 50.72 94 PHE A CA 1
ATOM 729 C C . PHE A 1 94 ? -18.261 -18.279 36.181 1.00 50.72 94 PHE A C 1
ATOM 731 O O . PHE A 1 94 ? -18.106 -18.746 35.055 1.00 50.72 94 PHE A O 1
ATOM 738 N N . GLY A 1 95 ? -17.710 -18.853 37.257 1.00 51.59 95 GLY A N 1
ATOM 739 C CA . GLY A 1 95 ? -16.798 -20.005 37.177 1.00 51.59 95 GLY A CA 1
ATOM 740 C C . GLY A 1 95 ? -17.473 -21.381 37.106 1.00 51.59 95 GLY A C 1
ATOM 741 O O . GLY A 1 95 ? -16.945 -22.288 36.473 1.00 51.59 95 GLY A O 1
ATOM 742 N N . GLU A 1 96 ? -18.652 -21.556 37.710 1.00 47.03 96 GLU A N 1
ATOM 743 C CA . GLU A 1 96 ? -19.255 -22.894 37.877 1.00 47.03 96 GLU A CA 1
ATOM 744 C C . GLU A 1 96 ? -20.334 -23.242 36.842 1.00 47.03 96 GLU A C 1
ATOM 746 O O . GLU A 1 96 ? -20.711 -24.406 36.692 1.00 47.03 96 GLU A O 1
ATOM 751 N N . THR A 1 97 ? -20.825 -22.270 36.072 1.00 43.78 97 THR A N 1
ATOM 752 C CA . THR A 1 97 ? -21.923 -22.506 35.121 1.00 43.78 97 THR A CA 1
ATOM 753 C C . THR A 1 97 ? -21.445 -22.854 33.714 1.00 43.78 97 THR A C 1
ATOM 755 O O . THR A 1 97 ? -22.215 -23.440 32.954 1.00 43.78 97 THR A O 1
ATOM 758 N N . LEU A 1 98 ? -20.181 -22.600 33.352 1.00 45.34 98 LEU A N 1
ATOM 759 C CA . LEU A 1 98 ? -19.670 -22.902 32.006 1.00 45.34 98 LEU A CA 1
ATOM 760 C C . LEU A 1 98 ? -19.441 -24.410 31.785 1.00 45.34 98 LEU A C 1
ATOM 762 O O . LEU A 1 98 ? -19.820 -24.943 30.746 1.00 45.34 98 LEU A O 1
ATOM 766 N N . ALA A 1 99 ? -18.923 -25.130 32.785 1.00 47.69 99 ALA A N 1
ATOM 767 C CA . ALA A 1 99 ? -18.776 -26.590 32.722 1.00 47.69 99 ALA A CA 1
ATOM 768 C C . ALA A 1 99 ? -20.131 -27.322 32.826 1.00 47.69 99 ALA A C 1
ATOM 770 O O . ALA A 1 99 ? -20.359 -28.348 32.181 1.00 47.69 99 ALA A O 1
ATOM 771 N N . LYS A 1 100 ? -21.073 -26.757 33.593 1.00 42.94 100 LYS A N 1
ATOM 772 C CA . LYS A 1 100 ? -22.413 -27.329 33.781 1.00 42.94 100 LYS A CA 1
ATOM 773 C C . LYS A 1 100 ? -23.340 -27.065 32.589 1.00 42.94 100 LYS A C 1
ATOM 775 O O . LYS A 1 100 ? -24.147 -27.924 32.255 1.00 42.94 100 LYS A O 1
ATOM 780 N N . SER A 1 101 ? -23.184 -25.932 31.899 1.00 43.53 101 SER A N 1
ATOM 781 C CA . SER A 1 101 ? -23.918 -25.624 30.659 1.00 43.53 101 SER A CA 1
ATOM 782 C C . SER A 1 101 ? -23.352 -26.329 29.424 1.00 43.53 101 SER A C 1
ATOM 784 O O . SER A 1 101 ? -24.121 -26.641 28.519 1.00 43.53 101 SER A O 1
ATOM 786 N N . ALA A 1 102 ? -22.058 -26.671 29.405 1.00 50.62 102 ALA A N 1
ATOM 787 C CA . ALA A 1 102 ? -21.474 -27.523 28.362 1.00 50.62 102 ALA A CA 1
ATOM 788 C C . ALA A 1 102 ? -21.991 -28.975 28.410 1.00 50.62 102 ALA A C 1
ATOM 790 O O . ALA A 1 102 ? -21.998 -29.656 27.392 1.00 50.62 102 ALA A O 1
ATOM 791 N N . THR A 1 103 ? -22.454 -29.435 29.577 1.00 44.00 103 THR A N 1
ATOM 792 C CA . THR A 1 103 ? -22.947 -30.810 29.779 1.00 44.00 103 THR A CA 1
ATOM 793 C C . THR A 1 103 ? -24.469 -30.944 29.576 1.00 44.00 103 THR A C 1
ATOM 795 O O . THR A 1 103 ? -24.977 -32.057 29.501 1.00 44.00 103 THR A O 1
ATOM 798 N N . LEU A 1 104 ? -25.220 -29.837 29.471 1.00 45.03 104 LEU A N 1
ATOM 799 C CA . LEU A 1 104 ? -26.696 -29.854 29.492 1.00 45.03 104 LEU A CA 1
ATOM 800 C C . LEU A 1 104 ? -27.388 -29.370 28.210 1.00 45.03 104 LEU A C 1
ATOM 802 O O . LEU A 1 104 ? -28.606 -29.210 28.217 1.00 45.03 104 LEU A O 1
ATOM 806 N N . MET A 1 105 ? -26.671 -29.173 27.104 1.00 36.78 105 MET A N 1
ATOM 807 C CA . MET A 1 105 ? -27.327 -29.038 25.801 1.00 36.78 105 MET A CA 1
ATOM 808 C C . MET A 1 105 ? -27.194 -30.352 25.031 1.00 36.78 105 MET A C 1
ATOM 810 O O . MET A 1 105 ? -26.087 -30.680 24.598 1.00 36.78 105 MET A O 1
ATOM 814 N N . PRO A 1 106 ? -28.291 -31.112 24.842 1.00 39.75 106 PRO A N 1
ATOM 815 C CA . PRO A 1 106 ? -28.359 -32.063 23.751 1.00 39.75 106 PRO A CA 1
ATOM 816 C C . PRO A 1 106 ? -28.055 -31.301 22.468 1.00 39.75 106 PRO A C 1
ATOM 818 O O . PRO A 1 106 ? -28.556 -30.197 22.245 1.00 39.75 106 PRO A O 1
ATOM 821 N N . ALA A 1 107 ? -27.177 -31.884 21.668 1.00 48.88 107 ALA A N 1
ATOM 822 C CA . ALA A 1 107 ? -26.927 -31.467 20.310 1.00 48.88 107 ALA A CA 1
ATOM 823 C C . ALA A 1 107 ? -28.248 -31.489 19.527 1.00 48.88 107 ALA A C 1
ATOM 825 O O . ALA A 1 107 ? -28.642 -32.524 19.006 1.00 48.88 107 ALA A O 1
ATOM 826 N N . GLU A 1 108 ? -28.933 -30.353 19.439 1.00 40.62 108 GLU A N 1
ATOM 827 C CA . GLU A 1 108 ? -29.960 -30.134 18.421 1.00 40.62 108 GLU A CA 1
ATOM 828 C C . GLU A 1 108 ? -29.244 -29.667 17.149 1.00 40.62 108 GLU A C 1
ATOM 830 O O . GLU A 1 108 ? -29.050 -28.486 16.862 1.00 40.62 108 GLU A O 1
ATOM 835 N N . GLU A 1 109 ? -28.677 -30.678 16.499 1.00 42.81 109 GLU A N 1
ATOM 836 C CA . GLU A 1 109 ? -28.683 -30.936 15.065 1.00 42.81 109 GLU A CA 1
ATOM 837 C C . GLU A 1 109 ? -29.361 -29.874 14.179 1.00 42.81 109 GLU A C 1
ATOM 839 O O . GLU A 1 109 ? -30.573 -29.683 14.198 1.00 42.81 109 GLU A O 1
ATOM 844 N N . SER A 1 110 ? -28.558 -29.228 13.330 1.00 41.50 110 SER A N 1
ATOM 845 C CA . SER A 1 110 ? -28.927 -28.805 11.971 1.00 41.50 110 SER A CA 1
ATOM 846 C C . SER A 1 110 ? -27.646 -28.404 11.251 1.00 41.50 110 SER A C 1
ATOM 848 O O . SER A 1 110 ? -27.230 -27.244 11.214 1.00 41.50 110 SER A O 1
ATOM 850 N N . GLU A 1 111 ? -26.979 -29.436 10.756 1.00 39.53 111 GLU A N 1
ATOM 851 C CA . GLU A 1 111 ? -25.757 -29.387 9.980 1.00 39.53 111 GLU A CA 1
ATOM 852 C C . GLU A 1 111 ? -25.955 -28.630 8.657 1.00 39.53 111 GLU A C 1
ATOM 854 O O . GLU A 1 111 ? -26.771 -28.999 7.816 1.00 39.53 111 GLU A O 1
ATOM 859 N N . ALA A 1 112 ? -25.131 -27.610 8.424 1.00 33.72 112 ALA A N 1
ATOM 860 C CA . ALA A 1 112 ? -24.581 -27.386 7.094 1.00 33.72 112 ALA A CA 1
ATOM 861 C C . ALA A 1 112 ? -23.174 -28.014 7.101 1.00 33.72 112 ALA A C 1
ATOM 863 O O . ALA A 1 112 ? -22.379 -27.691 7.993 1.00 33.72 112 ALA A O 1
ATOM 864 N N . PRO A 1 113 ? -22.842 -28.923 6.168 1.00 41.38 113 PRO A N 1
ATOM 865 C CA . PRO A 1 113 ? -21.617 -29.705 6.244 1.00 41.38 113 PRO A CA 1
ATOM 866 C C . PRO A 1 113 ? -20.440 -28.830 5.813 1.00 41.38 113 PRO A C 1
ATOM 868 O O . PRO A 1 113 ? -20.230 -28.564 4.632 1.00 41.38 113 PRO A O 1
ATOM 871 N N . GLY A 1 114 ? -19.676 -28.341 6.786 1.00 36.34 114 GLY A N 1
ATOM 872 C CA . GLY A 1 114 ? -18.569 -27.432 6.509 1.00 36.34 114 GLY A CA 1
ATOM 873 C C . GLY A 1 114 ? -17.673 -27.180 7.712 1.00 36.34 114 GLY A C 1
ATOM 874 O O . GLY A 1 114 ? -17.616 -26.066 8.212 1.00 36.34 114 GLY A O 1
ATOM 875 N N . ALA A 1 115 ? -16.984 -28.227 8.173 1.00 41.03 115 ALA A N 1
ATOM 876 C CA . ALA A 1 115 ? -15.732 -28.173 8.936 1.00 41.03 115 ALA A CA 1
ATOM 877 C C . ALA A 1 115 ? -15.611 -27.073 10.019 1.00 41.03 115 ALA A C 1
ATOM 879 O O . ALA A 1 115 ? -14.897 -26.084 9.842 1.00 41.03 115 ALA A O 1
ATOM 880 N N . THR A 1 116 ? -16.192 -27.290 11.204 1.00 37.44 116 THR A N 1
ATOM 881 C CA . THR A 1 116 ? -15.818 -26.492 12.385 1.00 37.44 116 THR A CA 1
ATOM 882 C C . THR A 1 116 ? -14.665 -27.177 13.117 1.00 37.44 116 THR A C 1
ATOM 884 O O . THR A 1 116 ? -14.846 -28.088 13.918 1.00 37.44 116 THR A O 1
ATOM 887 N N . ARG A 1 117 ? -13.448 -26.739 12.790 1.00 43.50 117 ARG A N 1
ATOM 888 C CA . ARG A 1 117 ? -12.199 -27.060 13.494 1.00 43.50 117 ARG A CA 1
ATOM 889 C C . ARG A 1 117 ? -12.324 -26.620 14.972 1.00 43.50 117 ARG A C 1
ATOM 891 O O . ARG A 1 117 ? -12.879 -25.540 15.205 1.00 43.50 117 ARG A O 1
ATOM 898 N N . PRO A 1 118 ? -11.811 -27.368 15.969 1.00 42.50 118 PRO A N 1
ATOM 899 C CA . PRO A 1 118 ? -11.768 -26.879 17.347 1.00 42.50 118 PRO A CA 1
ATOM 900 C C . PRO A 1 118 ? -10.897 -25.616 17.372 1.00 42.50 118 PRO A C 1
ATOM 902 O O . PRO A 1 118 ? -9.727 -25.658 17.003 1.00 42.50 118 PRO A O 1
ATOM 905 N N . GLY A 1 119 ? -11.500 -24.471 17.698 1.00 53.59 119 GLY A N 1
ATOM 906 C CA . GLY A 1 119 ? -10.855 -23.154 17.616 1.00 53.59 119 GLY A CA 1
ATOM 907 C C . GLY A 1 119 ? -11.359 -22.238 16.495 1.00 53.59 119 GLY A C 1
ATOM 908 O O . GLY A 1 119 ? -10.842 -21.133 16.354 1.00 53.59 119 GLY A O 1
ATOM 909 N N . SER A 1 120 ? -12.368 -22.642 15.713 1.00 46.94 120 SER A N 1
ATOM 910 C CA . SER A 1 120 ? -13.072 -21.690 14.844 1.00 46.94 120 SER A CA 1
ATOM 911 C C . SER A 1 120 ? -13.778 -20.641 15.719 1.00 46.94 120 SER A C 1
ATOM 913 O O . SER A 1 120 ? -14.477 -21.029 16.663 1.00 46.94 120 SER A O 1
ATOM 915 N N . PRO A 1 121 ? -13.595 -19.330 15.469 1.00 53.94 121 PRO A N 1
ATOM 916 C CA . PRO A 1 121 ? -14.239 -18.296 16.266 1.00 53.94 121 PRO A CA 1
ATOM 917 C C . PRO A 1 121 ? -15.750 -18.499 16.183 1.00 53.94 121 PRO A C 1
ATOM 919 O O . PRO A 1 121 ? -16.322 -18.538 15.091 1.00 53.94 121 PRO A O 1
ATOM 922 N N . LYS A 1 122 ? -16.398 -18.674 17.341 1.00 65.19 122 LYS A N 1
ATOM 923 C CA . LYS A 1 122 ? -17.861 -18.726 17.412 1.00 65.19 122 LYS A CA 1
ATOM 924 C C . LYS A 1 122 ? -18.390 -17.485 16.687 1.00 65.19 122 LYS A C 1
ATOM 926 O O . LYS A 1 122 ? -17.902 -16.386 16.942 1.00 65.19 122 LYS A O 1
ATOM 931 N N . ASN A 1 123 ? -19.330 -17.675 15.755 1.00 73.62 123 ASN A N 1
ATOM 932 C CA . ASN A 1 123 ? -19.910 -16.592 14.951 1.00 73.62 123 ASN A CA 1
ATOM 933 C C . ASN A 1 123 ? -20.212 -15.394 15.865 1.00 73.62 123 ASN A C 1
ATOM 935 O O . ASN A 1 123 ? -20.908 -15.624 16.847 1.00 73.62 123 ASN A O 1
ATOM 939 N N . PRO A 1 124 ? -19.750 -14.162 15.578 1.00 69.06 124 PRO A N 1
ATOM 940 C CA . PRO A 1 124 ? -19.866 -13.012 16.489 1.00 69.06 124 PRO A CA 1
ATOM 941 C C . PRO A 1 124 ? -21.293 -12.758 17.005 1.00 69.06 124 PRO A C 1
ATOM 943 O O . PRO A 1 124 ? -21.486 -12.191 18.075 1.00 69.06 124 PRO A O 1
ATOM 946 N N . LEU A 1 125 ? -22.311 -13.238 16.289 1.00 78.44 125 LEU A N 1
ATOM 947 C CA . LEU A 1 125 ? -23.706 -13.184 16.714 1.00 78.44 125 LEU A CA 1
ATOM 948 C C . LEU A 1 125 ? -24.040 -14.093 17.916 1.00 78.44 125 LEU A C 1
ATOM 950 O O . LEU A 1 125 ? -25.141 -13.994 18.453 1.00 78.44 125 LEU A O 1
ATOM 954 N N . TRP A 1 126 ? -23.145 -14.987 18.344 1.00 77.00 126 TRP A N 1
ATOM 955 C CA . TRP A 1 126 ? -23.397 -15.940 19.429 1.00 77.00 126 TRP A CA 1
ATOM 956 C C . TRP A 1 126 ? -23.513 -15.248 20.793 1.00 77.00 126 TRP A C 1
ATOM 958 O O . TRP A 1 126 ? -24.429 -15.563 21.552 1.00 77.00 126 TRP A O 1
ATOM 968 N N . GLU A 1 127 ? -22.648 -14.269 21.076 1.00 74.75 127 GLU A N 1
ATOM 969 C CA . GLU A 1 127 ? -22.689 -13.483 22.319 1.00 74.75 127 GLU A CA 1
ATOM 970 C C . GLU A 1 127 ? -23.969 -12.655 22.381 1.00 74.75 127 GLU A C 1
ATOM 972 O O . GLU A 1 127 ? -24.644 -12.621 23.406 1.00 74.75 127 GLU A O 1
ATOM 977 N N . ILE A 1 128 ? -24.363 -12.071 21.246 1.00 77.50 128 ILE A N 1
ATOM 978 C CA . ILE A 1 128 ? -25.599 -11.293 21.121 1.00 77.50 128 ILE A CA 1
ATOM 979 C C . ILE A 1 128 ? -26.820 -12.170 21.421 1.00 77.50 128 ILE A C 1
ATOM 981 O O . ILE A 1 128 ? -27.734 -11.738 22.121 1.00 77.50 128 ILE A O 1
ATOM 985 N N . LYS A 1 129 ? -26.840 -13.414 20.925 1.00 83.44 129 LYS A N 1
ATOM 986 C CA . LYS A 1 129 ? -27.923 -14.368 21.206 1.00 83.44 129 LYS A CA 1
ATOM 987 C C . LYS A 1 129 ? -27.960 -14.780 22.678 1.00 83.44 129 LYS A C 1
ATOM 989 O O . LYS A 1 129 ? -29.044 -14.859 23.248 1.00 83.44 129 LYS A O 1
ATOM 994 N N . ALA A 1 130 ? -26.800 -15.012 23.291 1.00 84.44 130 ALA A N 1
ATOM 995 C CA . ALA A 1 130 ? -26.711 -15.361 24.707 1.00 84.44 130 ALA A CA 1
ATOM 996 C C . ALA A 1 130 ? -27.190 -14.213 25.610 1.00 84.44 130 ALA A C 1
ATOM 998 O O . ALA A 1 130 ? -27.998 -14.442 26.508 1.00 84.44 130 ALA A O 1
ATOM 999 N N . LEU A 1 131 ? -26.760 -12.978 25.327 1.00 82.00 131 LEU A N 1
ATOM 1000 C CA . LEU A 1 131 ? -27.202 -11.780 26.046 1.00 82.00 131 LEU A CA 1
ATOM 1001 C C . LEU A 1 131 ? -28.701 -11.536 25.882 1.00 82.00 131 LEU A C 1
ATOM 1003 O O . LEU A 1 131 ? -29.387 -11.247 26.857 1.00 82.00 131 LEU A O 1
ATOM 1007 N N . ARG A 1 132 ? -29.226 -11.702 24.662 1.00 88.12 132 ARG A N 1
ATOM 1008 C CA . ARG A 1 132 ? -30.660 -11.560 24.396 1.00 88.12 132 ARG A CA 1
ATOM 1009 C C . ARG A 1 132 ? -31.481 -12.543 25.223 1.00 88.12 132 ARG A C 1
ATOM 1011 O O . ARG A 1 132 ? -32.418 -12.116 25.877 1.00 88.12 132 ARG A O 1
ATOM 1018 N N . LYS A 1 133 ? -31.064 -13.811 25.278 1.00 88.62 133 LYS A N 1
ATOM 1019 C CA . LYS A 1 133 ? -31.734 -14.822 26.101 1.00 88.62 133 LYS A CA 1
ATOM 1020 C C . LYS A 1 133 ? -31.745 -14.444 27.585 1.00 88.62 133 LYS A C 1
ATOM 1022 O O . LYS A 1 133 ? -32.775 -14.562 28.228 1.00 88.62 133 LYS A O 1
ATOM 1027 N N . GLN A 1 134 ? -30.627 -13.941 28.114 1.00 86.75 134 GLN A N 1
ATOM 1028 C CA . GLN A 1 134 ? -30.569 -13.475 29.504 1.00 86.75 134 GLN A CA 1
ATOM 1029 C C . GLN A 1 134 ? -31.513 -12.295 29.767 1.00 86.75 134 GLN A C 1
ATOM 1031 O O . GLN A 1 134 ? -32.135 -12.237 30.823 1.00 86.75 134 GLN A O 1
ATOM 1036 N N . TRP A 1 135 ? -31.625 -11.347 28.835 1.00 87.19 135 TRP A N 1
ATOM 1037 C CA . TRP A 1 135 ? -32.559 -10.227 28.970 1.00 87.19 135 TRP A CA 1
ATOM 1038 C C . TRP A 1 135 ? -34.015 -10.670 28.881 1.00 87.19 135 TRP A C 1
ATOM 1040 O O . TRP A 1 135 ? -34.829 -10.185 29.661 1.00 87.19 135 TRP A O 1
ATOM 1050 N N . ASP A 1 136 ? -34.326 -11.602 27.982 1.00 88.81 136 ASP A N 1
ATOM 1051 C CA . ASP A 1 136 ? -35.666 -12.170 27.844 1.00 88.81 136 ASP A CA 1
ATOM 1052 C C . ASP A 1 136 ? -36.063 -12.927 29.130 1.00 88.81 136 ASP A C 1
ATOM 1054 O O . ASP A 1 136 ? -37.133 -12.675 29.683 1.00 88.81 136 ASP A O 1
ATOM 1058 N N . ASP A 1 137 ? -35.156 -13.732 29.698 1.00 85.94 137 ASP A N 1
ATOM 1059 C CA . ASP A 1 137 ? -35.373 -14.418 30.980 1.00 85.94 137 ASP A CA 1
ATOM 1060 C C . ASP A 1 137 ? -35.620 -13.420 32.128 1.00 85.94 137 ASP A C 1
ATOM 1062 O O . ASP A 1 137 ? -36.497 -13.635 32.963 1.00 85.94 137 ASP A O 1
ATOM 1066 N N . VAL A 1 138 ? -34.888 -12.299 32.172 1.00 86.00 138 VAL A N 1
ATOM 1067 C CA . VAL A 1 138 ? -35.112 -11.238 33.171 1.00 86.00 138 VAL A CA 1
ATOM 1068 C C . VAL A 1 138 ? -36.447 -10.526 32.951 1.00 86.00 138 VAL A C 1
ATOM 1070 O O . VAL A 1 138 ? -37.075 -10.135 33.925 1.00 86.00 138 VAL A O 1
ATOM 1073 N N . LEU A 1 139 ? -36.912 -10.362 31.712 1.00 85.00 139 LEU A N 1
ATOM 1074 C CA . LEU A 1 139 ? -38.216 -9.752 31.432 1.00 85.00 139 LEU A CA 1
ATOM 1075 C C . LEU A 1 139 ? -39.385 -10.660 31.841 1.00 85.00 139 LEU A C 1
ATOM 1077 O O . LEU A 1 139 ? -40.428 -10.160 32.261 1.00 85.00 139 LEU A O 1
ATOM 1081 N N . GLU A 1 140 ? -39.226 -11.979 31.729 1.00 82.88 140 GLU A N 1
ATOM 1082 C CA . GLU A 1 140 ? -40.271 -12.949 32.074 1.00 82.88 140 GLU A CA 1
ATOM 1083 C C . GLU A 1 140 ? -40.247 -13.349 33.560 1.00 82.88 140 GLU A C 1
ATOM 1085 O O . GLU A 1 140 ? -41.288 -13.419 34.226 1.00 82.88 140 GLU A O 1
ATOM 1090 N N . GLN A 1 141 ? -39.050 -13.599 34.092 1.00 81.00 141 GLN A N 1
ATOM 1091 C CA . GLN A 1 141 ? -38.800 -14.191 35.413 1.00 81.00 141 GLN A CA 1
ATOM 1092 C C . GLN A 1 141 ? -38.039 -13.243 36.352 1.00 81.00 141 GLN A C 1
ATOM 1094 O O . GLN A 1 141 ? -37.475 -13.686 37.355 1.00 81.00 141 GLN A O 1
ATOM 1099 N N . GLY A 1 142 ? -38.014 -11.948 36.029 1.00 78.12 142 GLY A N 1
ATOM 1100 C CA . GLY A 1 142 ? -37.233 -10.931 36.725 1.00 78.12 142 GLY A CA 1
ATOM 1101 C C . GLY A 1 142 ? -37.379 -10.946 38.250 1.00 78.12 142 GLY A C 1
ATOM 1102 O O . GLY A 1 142 ? -38.462 -11.233 38.778 1.00 78.12 142 GLY A O 1
ATOM 1103 N N . PRO A 1 143 ? -36.292 -10.632 38.979 1.00 75.62 143 PRO A N 1
ATOM 1104 C CA . PRO A 1 143 ? -36.266 -10.681 40.432 1.00 75.62 143 PRO A CA 1
ATOM 1105 C C . PRO A 1 143 ? -37.269 -9.706 41.053 1.00 75.62 143 PRO A C 1
ATOM 1107 O O . PRO A 1 143 ? -37.565 -8.633 40.520 1.00 75.62 143 PRO A O 1
ATOM 1110 N N . ILE A 1 144 ? -37.782 -10.095 42.216 1.00 81.25 144 ILE A N 1
ATOM 1111 C CA . ILE A 1 144 ? -38.759 -9.329 42.983 1.00 81.25 144 ILE A CA 1
ATOM 1112 C C . ILE A 1 144 ? -38.024 -8.529 44.068 1.00 81.25 144 ILE A C 1
ATOM 1114 O O . ILE A 1 144 ? -37.178 -9.069 44.778 1.00 81.25 144 ILE A O 1
ATOM 1118 N N . ASP A 1 145 ? -38.346 -7.243 44.188 1.00 81.50 145 ASP A N 1
ATOM 1119 C CA . ASP A 1 145 ? -37.889 -6.361 45.259 1.00 81.50 145 ASP A CA 1
ATOM 1120 C C . ASP A 1 145 ? -38.367 -6.834 46.636 1.00 81.50 145 ASP A C 1
ATOM 1122 O O . ASP A 1 145 ? -39.367 -7.535 46.768 1.00 81.50 145 ASP A O 1
ATOM 1126 N N . GLN A 1 146 ? -37.762 -6.294 47.688 1.00 79.06 146 GLN A N 1
ATOM 1127 C CA . GLN A 1 146 ? -38.250 -6.400 49.064 1.00 79.06 146 GLN A CA 1
ATOM 1128 C C . GLN A 1 146 ? -39.713 -5.935 49.208 1.00 79.06 146 GLN A C 1
ATOM 1130 O O . GLN A 1 146 ? -40.443 -6.426 50.064 1.00 79.06 146 GLN A O 1
ATOM 1135 N N . ASN A 1 147 ? -40.158 -5.030 48.330 1.00 75.75 147 ASN A N 1
ATOM 1136 C CA . ASN A 1 147 ? -41.528 -4.520 48.262 1.00 75.75 147 ASN A CA 1
ATOM 1137 C C . ASN A 1 147 ? -42.494 -5.409 47.449 1.00 75.75 147 ASN A C 1
ATOM 1139 O O . ASN A 1 147 ? -43.626 -5.001 47.193 1.00 75.75 147 ASN A O 1
ATOM 1143 N N . GLY A 1 148 ? -42.060 -6.585 46.981 1.00 76.12 148 GLY A N 1
ATOM 1144 C CA . GLY A 1 148 ? -42.891 -7.499 46.190 1.00 76.12 148 GLY A CA 1
ATOM 1145 C C . GLY A 1 148 ? -43.054 -7.110 44.713 1.00 76.12 148 GLY A C 1
ATOM 1146 O O . GLY A 1 148 ? -43.787 -7.780 43.987 1.00 76.12 148 GLY A O 1
ATOM 1147 N N . LYS A 1 149 ? -42.368 -6.056 44.248 1.00 74.56 149 LYS A N 1
ATOM 1148 C CA . LYS A 1 149 ? -42.433 -5.566 42.860 1.00 74.56 149 LYS A CA 1
ATOM 1149 C C . LYS A 1 149 ? -41.340 -6.171 41.990 1.00 74.56 149 LYS A C 1
ATOM 1151 O O . LYS A 1 149 ? -40.194 -6.233 42.414 1.00 74.56 149 LYS A O 1
ATOM 1156 N N . ARG A 1 150 ? -41.670 -6.591 40.771 1.00 77.94 150 ARG A N 1
ATOM 1157 C CA . ARG A 1 150 ? -40.691 -7.154 39.827 1.00 77.94 150 ARG A CA 1
ATOM 1158 C C . ARG A 1 150 ? -39.846 -6.049 39.192 1.00 77.94 150 ARG A C 1
ATOM 1160 O O . ARG A 1 150 ? -40.396 -5.058 38.716 1.00 77.94 150 ARG A O 1
ATOM 1167 N N . TYR A 1 151 ? -38.531 -6.244 39.131 1.00 71.69 151 TYR A N 1
ATOM 1168 C CA . TYR A 1 151 ? -37.634 -5.408 38.333 1.00 71.69 151 TYR A CA 1
ATOM 1169 C C . TYR A 1 151 ? -37.278 -6.140 37.037 1.00 71.69 151 TYR A C 1
ATOM 1171 O O . TYR A 1 151 ? -36.676 -7.208 37.071 1.00 71.69 151 TYR A O 1
ATOM 1179 N N . GLY A 1 152 ? -37.663 -5.553 35.901 1.00 76.88 152 GLY A N 1
ATOM 1180 C CA . GLY A 1 152 ? -37.566 -6.191 34.585 1.00 76.88 152 GLY A CA 1
ATOM 1181 C C . GLY A 1 152 ? -38.892 -6.829 34.189 1.00 76.88 152 GLY A C 1
ATOM 1182 O O . GLY A 1 152 ? -39.088 -8.022 34.347 1.00 76.88 152 GLY A O 1
ATOM 1183 N N . MET A 1 153 ? -39.825 -6.018 33.697 1.00 83.88 153 MET A N 1
ATOM 1184 C CA . MET A 1 153 ? -41.077 -6.497 33.110 1.00 83.88 153 MET A CA 1
ATOM 1185 C C . MET A 1 153 ? -41.236 -5.898 31.710 1.00 83.88 153 MET A C 1
ATOM 1187 O O . MET A 1 153 ? -40.646 -4.844 31.434 1.00 83.88 153 MET A O 1
ATOM 1191 N N . PRO A 1 154 ? -42.045 -6.507 30.828 1.00 88.31 154 PRO A N 1
ATOM 1192 C CA . PRO A 1 154 ? -42.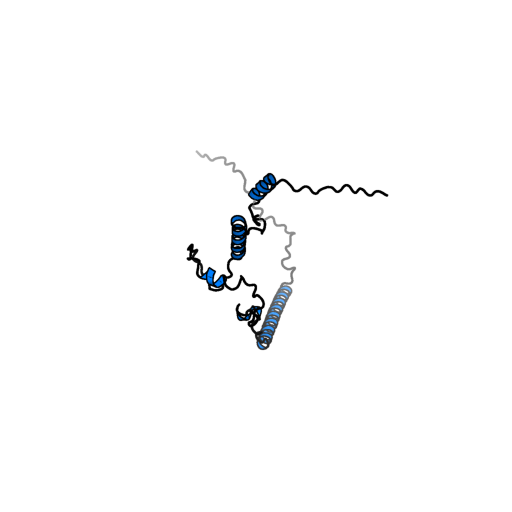339 -5.926 29.529 1.00 88.31 154 PRO A CA 1
ATOM 1193 C C . PRO A 1 154 ? -42.944 -4.530 29.679 1.00 88.31 154 PRO A C 1
ATOM 1195 O O . PRO A 1 154 ? -43.771 -4.278 30.556 1.00 88.31 154 PRO A O 1
ATOM 1198 N N . ILE A 1 155 ? -42.548 -3.621 28.788 1.00 87.69 155 ILE A N 1
ATOM 1199 C CA . ILE A 1 155 ? -42.957 -2.211 28.829 1.00 87.69 155 ILE A CA 1
ATOM 1200 C C . ILE A 1 155 ? -44.485 -2.067 28.849 1.00 87.69 155 ILE A C 1
ATOM 1202 O O . ILE A 1 155 ? -45.006 -1.200 29.546 1.00 87.69 155 ILE A O 1
ATOM 1206 N N . GLU A 1 156 ? -45.212 -2.918 28.124 1.00 89.75 156 GLU A N 1
ATOM 1207 C CA . GLU A 1 156 ? -46.677 -2.863 28.098 1.00 89.75 156 GLU A CA 1
ATOM 1208 C C . GLU A 1 156 ? -47.289 -3.208 29.459 1.00 89.75 156 GLU A C 1
ATOM 1210 O O . GLU A 1 156 ? -48.135 -2.470 29.960 1.00 89.75 156 GLU A O 1
ATOM 1215 N N . THR A 1 157 ? -46.777 -4.242 30.128 1.00 87.00 157 THR A N 1
ATOM 1216 C CA . THR A 1 157 ? -47.198 -4.585 31.490 1.00 87.00 157 THR A CA 1
ATOM 1217 C C . THR A 1 157 ? -46.847 -3.464 32.471 1.00 87.00 157 THR A C 1
ATOM 1219 O O . THR A 1 157 ? -47.655 -3.123 33.333 1.00 87.00 157 THR A O 1
ATOM 1222 N N . ALA A 1 158 ? -45.677 -2.833 32.314 1.00 86.19 158 ALA A N 1
ATOM 1223 C CA . ALA A 1 158 ? -45.267 -1.705 33.150 1.00 86.19 158 ALA A CA 1
ATOM 1224 C C . ALA A 1 158 ? -46.206 -0.498 32.998 1.00 86.19 158 ALA A C 1
ATOM 1226 O O . ALA A 1 158 ? -46.553 0.143 33.990 1.00 86.19 158 ALA A O 1
ATOM 1227 N N . LYS A 1 159 ? -46.659 -0.193 31.773 1.00 88.31 159 LYS A N 1
ATOM 1228 C CA . LYS A 1 159 ? -47.651 0.868 31.536 1.00 88.31 159 LYS A CA 1
ATOM 1229 C C . LYS A 1 159 ? -48.959 0.567 32.257 1.00 88.31 159 LYS A C 1
ATOM 1231 O O . LYS A 1 159 ? -49.496 1.453 32.914 1.00 88.31 159 LYS A O 1
ATOM 1236 N N . GLU A 1 160 ? -49.462 -0.662 32.159 1.00 88.62 160 GLU A N 1
ATOM 1237 C CA . GLU A 1 160 ? -50.689 -1.066 32.853 1.00 88.62 160 GLU A CA 1
ATOM 1238 C C . GLU A 1 160 ? -50.556 -0.947 34.374 1.00 88.62 160 GLU A C 1
ATOM 1240 O O . GLU A 1 160 ? -51.476 -0.474 35.042 1.00 88.62 160 GLU A O 1
ATOM 1245 N N . GLU A 1 161 ? -49.414 -1.354 34.930 1.00 85.75 161 GLU A N 1
ATOM 1246 C CA . GLU A 1 161 ? -49.159 -1.264 36.366 1.00 85.75 161 GLU A CA 1
ATOM 1247 C C . GLU A 1 161 ? -49.053 0.193 36.835 1.00 85.75 161 GLU A C 1
ATOM 1249 O O . GLU A 1 161 ? -49.662 0.555 37.841 1.00 85.75 161 GLU A O 1
ATOM 1254 N N . ILE A 1 162 ? -48.383 1.063 36.070 1.00 86.94 162 ILE A N 1
ATOM 1255 C CA . ILE A 1 162 ? -48.311 2.506 36.355 1.00 86.94 162 ILE A CA 1
ATOM 1256 C C . ILE A 1 162 ? -49.689 3.164 36.247 1.00 86.94 162 ILE A C 1
ATOM 1258 O O . ILE A 1 162 ? -50.031 4.001 37.081 1.00 86.94 162 ILE A O 1
ATOM 1262 N N . LEU A 1 163 ? -50.503 2.788 35.258 1.00 88.75 163 LEU A N 1
ATOM 1263 C CA . LEU A 1 163 ? -51.871 3.296 35.131 1.00 88.75 163 LEU A CA 1
ATOM 1264 C C . LEU A 1 163 ? -52.742 2.880 36.324 1.00 88.75 163 LEU A C 1
ATOM 1266 O O . LEU A 1 163 ? -53.534 3.690 36.800 1.00 88.75 163 LEU A O 1
ATOM 1270 N N . LYS A 1 164 ? -52.567 1.655 36.842 1.00 86.12 164 LYS A N 1
ATOM 1271 C CA . LYS A 1 164 ? -53.244 1.181 38.062 1.00 86.12 164 LYS A CA 1
ATOM 1272 C C . LYS A 1 164 ? -52.746 1.895 39.321 1.00 86.12 164 LYS A C 1
ATOM 1274 O O . LYS A 1 164 ? -53.549 2.211 40.192 1.00 86.12 164 LYS A O 1
ATOM 1279 N N . GLN A 1 165 ? -51.438 2.125 39.434 1.00 84.06 165 GLN A N 1
ATOM 1280 C CA . GLN A 1 165 ? -50.823 2.735 40.616 1.00 84.06 165 GLN A CA 1
ATOM 1281 C C . GLN A 1 165 ? -50.994 4.266 40.656 1.00 84.06 165 GLN A C 1
ATOM 1283 O O . GLN A 1 165 ? -50.974 4.860 41.734 1.00 84.06 165 GLN A O 1
ATOM 1288 N N . GLY A 1 166 ? -51.188 4.895 39.495 1.00 81.12 166 GLY A N 1
ATOM 1289 C CA . GLY A 1 166 ? -51.180 6.343 39.327 1.00 81.12 166 GLY A CA 1
ATOM 1290 C C . GLY A 1 166 ? -49.758 6.903 39.209 1.00 81.12 166 GLY A C 1
ATOM 1291 O O . GLY A 1 166 ? -48.805 6.387 39.796 1.00 81.12 166 GLY A O 1
ATOM 1292 N N . LEU A 1 167 ? -49.603 7.978 38.430 1.00 82.62 167 LEU A N 1
ATOM 1293 C CA . LEU A 1 167 ? -48.313 8.653 38.274 1.00 82.62 167 LEU A CA 1
ATOM 1294 C C . LEU A 1 167 ? -47.949 9.382 39.578 1.00 82.62 167 LEU A C 1
ATOM 1296 O O . LEU A 1 167 ? -48.755 10.180 40.065 1.00 82.62 167 LEU A O 1
ATOM 1300 N N . PRO A 1 168 ? -46.745 9.171 40.137 1.00 78.88 168 PRO A N 1
ATOM 1301 C CA . PRO A 1 168 ? -46.306 9.921 41.303 1.00 78.88 168 PRO A CA 1
ATOM 1302 C C . PRO A 1 168 ? -46.118 11.391 40.913 1.00 78.88 168 PRO A C 1
ATOM 1304 O O . PRO A 1 168 ? -45.206 11.744 40.165 1.00 78.88 168 PRO A O 1
ATOM 1307 N N . VAL A 1 169 ? -46.991 12.263 41.415 1.00 79.44 169 VAL A N 1
ATOM 1308 C CA . VAL A 1 169 ? -46.849 13.711 41.243 1.00 79.44 169 VAL A CA 1
ATOM 1309 C C . VAL A 1 169 ? -45.956 14.238 42.359 1.00 79.44 169 VAL A C 1
ATOM 1311 O O . VAL A 1 169 ? -46.198 13.991 43.540 1.00 79.44 169 VAL A O 1
ATOM 1314 N N . ARG A 1 170 ? -44.910 14.979 41.989 1.00 75.19 170 ARG A N 1
ATOM 1315 C CA . ARG A 1 170 ? -44.059 15.679 42.954 1.00 75.19 170 ARG A CA 1
ATOM 1316 C C . ARG A 1 170 ? -44.897 16.750 43.673 1.00 75.19 170 ARG A C 1
ATOM 1318 O O . ARG A 1 170 ? -45.458 17.598 42.979 1.00 75.19 170 ARG A O 1
ATOM 1325 N N . PRO A 1 171 ? -44.971 16.775 45.016 1.00 65.12 171 PRO A N 1
ATOM 1326 C CA . PRO A 1 171 ? -45.623 17.875 45.712 1.00 65.12 171 PRO A CA 1
ATOM 1327 C C . PRO A 1 171 ? -44.863 19.177 45.424 1.00 65.12 171 PRO A C 1
ATOM 1329 O O . PRO A 1 171 ? -43.645 19.259 45.599 1.00 65.12 171 PRO A O 1
ATOM 1332 N N . GLN A 1 172 ? -45.577 20.183 44.921 1.00 57.69 172 GLN A N 1
ATOM 1333 C CA . GLN A 1 172 ? -45.034 21.513 44.678 1.00 57.69 172 GLN A CA 1
ATOM 1334 C C . GLN A 1 172 ? -45.010 22.260 46.020 1.00 57.69 172 GLN A C 1
ATOM 1336 O O . GLN A 1 172 ? -46.023 22.808 46.446 1.00 57.69 172 GLN A O 1
ATOM 1341 N N . GLU A 1 173 ? -43.875 22.253 46.725 1.00 58.44 173 GLU A N 1
ATOM 1342 C CA . GLU A 1 173 ? -43.693 23.104 47.907 1.00 58.44 173 GLU A CA 1
ATOM 1343 C C . GLU A 1 173 ? -43.681 24.576 47.469 1.00 58.44 173 GLU A C 1
ATOM 1345 O O . GLU A 1 173 ? -42.677 25.111 46.998 1.00 58.44 173 GLU A O 1
ATOM 1350 N N . ALA A 1 174 ? -44.831 25.240 47.597 1.00 53.00 174 ALA A N 1
ATOM 1351 C CA . ALA A 1 174 ? -44.925 26.687 47.518 1.00 53.00 174 ALA A CA 1
ATOM 1352 C C . ALA A 1 174 ? -44.164 27.281 48.714 1.00 53.00 174 ALA A C 1
ATOM 1354 O O . ALA A 1 174 ? -44.628 27.236 49.853 1.00 53.00 174 ALA A O 1
ATOM 1355 N N . GLY A 1 175 ? -42.962 27.797 48.451 1.00 53.50 175 GLY A N 1
ATOM 1356 C CA . GLY A 1 175 ? -42.082 28.390 49.451 1.00 53.50 175 GLY A CA 1
ATOM 1357 C C . GLY A 1 175 ? -42.733 29.567 50.179 1.00 53.50 175 GLY A C 1
ATOM 1358 O O . GLY A 1 175 ? -42.681 30.705 49.719 1.00 53.50 175 GLY A O 1
ATOM 1359 N N . SER A 1 176 ? -43.296 29.304 51.357 1.00 52.50 176 SER A N 1
ATOM 1360 C CA . SER A 1 176 ? -43.723 30.329 52.307 1.00 52.50 176 SER A CA 1
ATOM 1361 C C . SER A 1 176 ? -42.500 30.865 53.057 1.00 52.50 176 SER A C 1
ATOM 1363 O O . SER A 1 176 ? -42.232 30.492 54.197 1.00 52.50 176 SER A O 1
ATOM 1365 N N . ARG A 1 177 ? -41.737 31.750 52.409 1.00 52.66 177 ARG A N 1
ATOM 1366 C CA . ARG A 1 177 ? -40.704 32.560 53.066 1.00 52.66 177 ARG A CA 1
ATOM 1367 C C . ARG A 1 177 ? -41.385 33.807 53.645 1.00 52.66 177 ARG A C 1
ATOM 1369 O O . ARG A 1 177 ? -41.548 34.798 52.939 1.00 52.66 177 ARG A O 1
ATOM 1376 N N . LYS A 1 178 ? -41.840 33.742 54.902 1.00 48.47 178 LYS A N 1
ATOM 1377 C CA . LYS A 1 178 ? -42.246 34.937 55.661 1.00 48.47 178 LYS A CA 1
ATOM 1378 C C . LYS A 1 178 ? -41.016 35.556 56.329 1.00 48.47 178 LYS A C 1
ATOM 1380 O O . LYS A 1 178 ? -40.202 34.831 56.897 1.00 48.47 178 LYS A O 1
ATOM 1385 N N . GLN A 1 179 ? -40.905 36.871 56.143 1.00 44.88 179 GLN A N 1
ATOM 1386 C CA . GLN A 1 179 ? -40.006 37.799 56.831 1.00 44.88 179 GLN A CA 1
ATOM 1387 C C . GLN A 1 179 ? -40.370 37.920 58.310 1.00 44.88 179 GLN A C 1
ATOM 1389 O O . GLN A 1 179 ? -41.566 37.716 58.627 1.00 44.88 179 GLN A O 1
#

Secondary structure (DSSP, 8-state):
------------S---GGG---TT----TTSS-HHHHHHHHHHHHHHHHHHHHHHHHHHHHHHTT-PPPP--GGGS-TTTTSPPSSPS---TTSSSHHHHHHSS---------S---TTPPP-THHHHHHHHHHHHHHHHHPPBPTTSPBSS--HHHHHHHHHHH---PPP--------

Sequence (179 aa):
MMKESNQNGHVTETPDISYIRNVDTAHELSDVQVGGLVKFVVGLFVLTVAVFFLTWGMFRMFEARSQEPPRSPMALSGEERLPPEPRLQGAPGFGETLAKSATLMPAEESEAPGATRPGSPKNPLWEIKALRKQWDDVLEQGPIDQNGKRYGMPIETAKEEILKQGLPVRPQEAGSRKQ

Foldseek 3Di:
DDDDDDDPDDPPDDPPCPVDDPPVPPPPPDPDPVVVVVVVVVVVVVVVVVVVVVVVVVVVVVVVVDDPPPDDLVNDDPVSVDDPDPDPPPPPPPPPVVVVVVVPDDPPDDDPDDDDDVPDPDDPCPVVVVVVVVLVCCQVVADADPVRHGDHHPPVVVVVVCVVVDDDDDDDPPDPPDD